Protein AF-A0A655JT81-F1 (afdb_monomer_lite)

Structure (mmCIF, N/CA/C/O backbone):
data_AF-A0A655JT81-F1
#
_entry.id   AF-A0A655JT81-F1
#
loop_
_atom_site.group_PDB
_atom_site.id
_atom_site.type_symbol
_atom_site.label_atom_id
_atom_site.label_alt_id
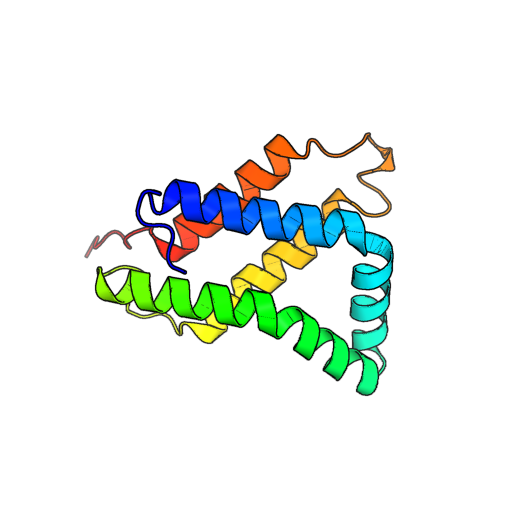_atom_site.label_comp_id
_atom_site.label_asym_id
_atom_site.label_entity_id
_atom_site.label_seq_id
_atom_site.pdbx_PDB_ins_code
_atom_site.Cartn_x
_atom_site.Cartn_y
_atom_site.Cartn_z
_atom_site.occupancy
_atom_site.B_iso_or_equiv
_atom_site.auth_seq_id
_atom_site.auth_comp_id
_atom_site.auth_asym_id
_atom_site.auth_atom_id
_atom_site.pdbx_PDB_model_num
ATOM 1 N N . MET A 1 1 ? 9.673 -3.613 17.033 1.00 34.78 1 MET A N 1
ATOM 2 C CA . MET A 1 1 ? 9.746 -2.488 17.993 1.00 34.78 1 MET A CA 1
ATOM 3 C C . MET A 1 1 ? 8.617 -1.519 17.650 1.00 34.78 1 MET A C 1
ATOM 5 O O . MET A 1 1 ? 8.660 -0.919 16.584 1.00 34.78 1 MET A O 1
ATOM 9 N N . ILE A 1 2 ? 7.555 -1.457 18.459 1.00 45.59 2 ILE A N 1
ATOM 10 C CA . ILE A 1 2 ? 6.401 -0.572 18.222 1.00 45.59 2 ILE A CA 1
ATOM 11 C C . ILE A 1 2 ? 6.826 0.834 18.662 1.00 45.59 2 ILE A C 1
ATOM 13 O O . ILE A 1 2 ? 7.102 1.039 19.842 1.00 45.59 2 ILE A O 1
ATOM 17 N N . ARG A 1 3 ? 6.947 1.798 17.737 1.00 48.53 3 ARG A N 1
ATOM 18 C CA . ARG A 1 3 ? 7.167 3.206 18.113 1.00 48.53 3 ARG A CA 1
ATOM 19 C C . ARG A 1 3 ? 5.891 3.733 18.777 1.00 48.53 3 ARG A C 1
ATOM 21 O O . ARG A 1 3 ? 4.966 4.168 18.095 1.00 48.53 3 ARG A O 1
ATOM 28 N N . HIS A 1 4 ? 5.833 3.652 20.103 1.00 53.03 4 HIS A N 1
ATOM 29 C CA . HIS A 1 4 ? 4.826 4.324 20.919 1.00 53.03 4 HIS A CA 1
ATOM 30 C C . HIS A 1 4 ? 5.005 5.842 20.768 1.00 53.03 4 HIS A C 1
ATOM 32 O O . HIS A 1 4 ? 6.042 6.372 21.153 1.00 53.03 4 HIS A O 1
ATOM 38 N N . GLY A 1 5 ? 4.027 6.528 20.166 1.00 68.75 5 GLY A N 1
ATOM 39 C CA . GLY A 1 5 ? 4.010 7.997 20.097 1.00 68.75 5 GLY A CA 1
ATOM 40 C C . GLY A 1 5 ? 3.298 8.604 18.887 1.00 68.75 5 GLY A C 1
ATOM 41 O O . GLY A 1 5 ? 2.836 9.731 18.981 1.00 68.75 5 GLY A O 1
ATOM 42 N N . LEU A 1 6 ? 3.167 7.873 17.776 1.00 76.69 6 LEU A N 1
ATOM 43 C CA . LEU A 1 6 ? 2.493 8.393 16.580 1.00 76.69 6 LEU A CA 1
ATOM 44 C C . LEU A 1 6 ? 0.972 8.192 16.657 1.00 76.69 6 LEU A C 1
ATOM 46 O O . LEU A 1 6 ? 0.493 7.173 17.159 1.00 76.69 6 LEU A O 1
ATOM 50 N N . SER A 1 7 ? 0.212 9.130 16.110 1.00 88.56 7 SER A N 1
ATOM 51 C CA . SER A 1 7 ? -1.201 8.977 15.761 1.00 88.56 7 SER A CA 1
ATOM 52 C C . SER A 1 7 ? -1.382 8.011 14.581 1.00 88.56 7 SER A C 1
ATOM 54 O O . SER A 1 7 ? -0.444 7.735 13.827 1.00 88.56 7 SER A O 1
ATOM 56 N N . ASP A 1 8 ? -2.600 7.499 14.374 1.00 90.44 8 ASP A N 1
ATOM 57 C CA . ASP A 1 8 ? -2.921 6.673 13.196 1.00 90.44 8 ASP A CA 1
ATOM 58 C C . ASP A 1 8 ? -2.672 7.418 11.879 1.00 90.44 8 ASP A C 1
ATOM 60 O O . ASP A 1 8 ? -2.239 6.827 10.890 1.00 90.44 8 ASP A O 1
ATOM 64 N N . ARG A 1 9 ? -2.864 8.740 11.884 1.00 92.19 9 ARG A N 1
ATOM 65 C CA . ARG A 1 9 ? -2.623 9.599 10.724 1.00 92.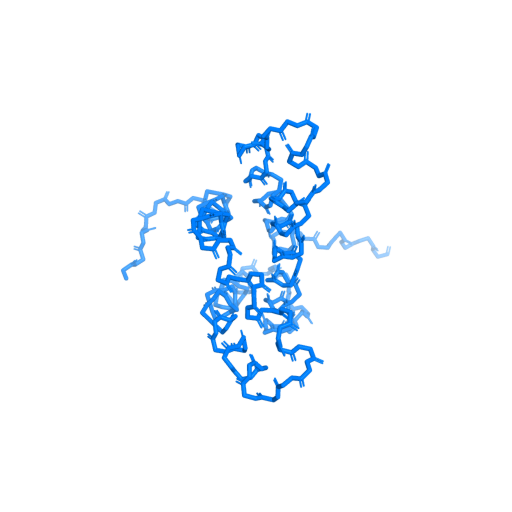19 9 ARG A CA 1
ATOM 66 C C . ARG A 1 9 ? -1.140 9.712 10.385 1.00 92.19 9 ARG A C 1
ATOM 68 O O . ARG A 1 9 ? -0.776 9.627 9.216 1.00 92.19 9 ARG A O 1
ATOM 75 N N . GLU A 1 10 ? -0.290 9.867 11.394 1.00 93.25 10 GLU A N 1
ATOM 76 C CA . GLU A 1 10 ? 1.164 9.883 11.207 1.00 93.25 10 GLU A CA 1
ATOM 77 C C . GLU A 1 10 ? 1.677 8.509 10.770 1.00 93.25 10 GLU A C 1
ATOM 79 O O . GLU A 1 10 ? 2.475 8.425 9.841 1.00 93.25 10 GLU A O 1
ATOM 84 N N . ARG A 1 11 ? 1.158 7.416 11.349 1.00 90.62 11 ARG A N 1
ATOM 85 C CA . ARG A 1 11 ? 1.467 6.055 10.877 1.00 90.62 11 ARG A CA 1
ATOM 86 C C . ARG A 1 11 ? 1.088 5.853 9.412 1.00 90.62 11 ARG A C 1
ATOM 88 O O . ARG A 1 11 ? 1.862 5.258 8.665 1.00 90.62 11 ARG A O 1
ATOM 95 N N . ALA A 1 12 ? -0.082 6.342 9.003 1.00 93.81 12 ALA A N 1
ATOM 96 C CA . ALA A 1 12 ? -0.529 6.264 7.619 1.00 93.81 12 ALA A CA 1
ATOM 97 C C . ALA A 1 12 ? 0.392 7.044 6.671 1.00 93.81 12 ALA A C 1
ATOM 99 O O . ALA A 1 12 ? 0.704 6.561 5.582 1.00 93.81 12 ALA A O 1
ATOM 100 N N . TYR A 1 13 ? 0.863 8.216 7.102 1.00 95.94 13 TYR A N 1
ATOM 101 C CA . TYR A 1 13 ? 1.827 9.008 6.347 1.00 95.94 13 TYR A CA 1
ATOM 102 C C . TYR A 1 13 ? 3.174 8.299 6.195 1.00 95.94 13 TYR A C 1
ATOM 104 O O . TYR A 1 13 ? 3.655 8.154 5.075 1.00 95.94 13 TYR A O 1
ATOM 112 N N . GLU A 1 14 ? 3.748 7.793 7.287 1.00 94.81 14 GLU A N 1
ATOM 113 C CA . GLU A 1 14 ? 5.027 7.074 7.261 1.00 94.81 14 GLU A CA 1
ATOM 114 C C . GLU A 1 14 ? 4.965 5.815 6.383 1.00 94.81 14 GLU A C 1
ATOM 116 O O . GLU A 1 14 ? 5.880 5.558 5.602 1.00 94.81 14 GLU A O 1
ATOM 121 N N . ALA A 1 15 ? 3.866 5.056 6.446 1.00 93.12 15 ALA A N 1
ATOM 122 C CA . ALA A 1 15 ? 3.665 3.885 5.593 1.00 93.12 15 ALA A CA 1
ATOM 123 C C . ALA A 1 15 ? 3.598 4.265 4.102 1.00 93.12 15 ALA A C 1
ATOM 125 O O . ALA A 1 15 ? 4.265 3.648 3.270 1.00 93.12 15 ALA A O 1
ATOM 126 N N . ALA A 1 16 ? 2.840 5.313 3.764 1.00 96.25 16 ALA A N 1
ATOM 127 C CA . ALA A 1 16 ? 2.749 5.821 2.398 1.00 96.25 16 ALA A CA 1
ATOM 128 C C . ALA A 1 16 ? 4.095 6.360 1.885 1.00 96.25 16 ALA A C 1
ATOM 130 O O . ALA A 1 16 ? 4.473 6.085 0.745 1.00 96.25 16 ALA A O 1
ATOM 131 N N . ALA A 1 17 ? 4.839 7.081 2.728 1.00 96.75 17 ALA A N 1
ATOM 132 C CA . ALA A 1 17 ? 6.165 7.595 2.407 1.00 96.75 17 ALA A CA 1
ATOM 133 C C . ALA A 1 17 ? 7.155 6.455 2.141 1.00 96.75 17 ALA A C 1
ATOM 135 O O . ALA A 1 17 ? 7.846 6.457 1.122 1.00 96.75 17 ALA A O 1
ATOM 136 N N . ALA A 1 18 ? 7.183 5.446 3.017 1.00 94.56 18 ALA A N 1
ATOM 137 C CA . ALA A 1 18 ? 8.036 4.276 2.857 1.00 94.56 18 ALA A CA 1
ATOM 138 C C . ALA A 1 18 ? 7.732 3.519 1.555 1.00 94.56 18 ALA A C 1
ATOM 140 O O . ALA A 1 18 ? 8.666 3.157 0.832 1.00 94.56 18 ALA A O 1
ATOM 141 N N . HIS A 1 19 ? 6.451 3.334 1.213 1.00 94.69 19 HIS A N 1
ATOM 142 C CA . HIS A 1 19 ? 6.052 2.696 -0.047 1.00 94.69 19 HIS A CA 1
ATOM 143 C C . HIS A 1 19 ? 6.500 3.516 -1.259 1.00 94.69 19 HIS A C 1
ATOM 145 O O . HIS A 1 19 ? 7.141 2.981 -2.164 1.00 94.69 19 HIS A O 1
ATOM 151 N N . TRP A 1 20 ? 6.224 4.824 -1.252 1.00 95.75 20 TRP A N 1
ATOM 152 C CA . TRP A 1 20 ? 6.592 5.738 -2.334 1.00 95.75 20 TRP A CA 1
ATOM 153 C C . TRP A 1 20 ? 8.099 5.749 -2.593 1.00 95.75 20 TRP A C 1
ATOM 155 O O . TRP A 1 20 ? 8.534 5.539 -3.726 1.00 95.75 20 TRP A O 1
ATOM 165 N N . TYR A 1 21 ? 8.911 5.951 -1.551 1.00 95.19 21 TYR A N 1
ATOM 166 C CA . TYR A 1 21 ? 10.363 6.011 -1.703 1.00 95.19 21 TYR A CA 1
ATOM 167 C C . TYR A 1 21 ? 10.961 4.664 -2.101 1.00 95.19 21 TYR A C 1
ATOM 169 O O . TYR A 1 21 ? 11.869 4.632 -2.931 1.00 95.19 21 TYR A O 1
ATOM 177 N N . THR A 1 22 ? 10.434 3.553 -1.580 1.00 91.56 22 THR A N 1
ATOM 178 C CA . THR A 1 22 ? 10.846 2.210 -2.016 1.00 91.56 22 THR A CA 1
ATOM 179 C C . THR A 1 22 ? 10.594 2.029 -3.507 1.00 91.56 22 THR A C 1
ATOM 181 O O . THR A 1 22 ? 11.517 1.699 -4.251 1.00 91.56 22 THR A O 1
ATOM 184 N N . TYR A 1 23 ? 9.373 2.320 -3.962 1.00 90.81 23 TYR A N 1
ATOM 185 C CA . TYR A 1 23 ? 9.000 2.170 -5.365 1.00 90.81 23 TYR A CA 1
ATOM 186 C C . TYR A 1 23 ? 9.801 3.113 -6.270 1.00 90.81 23 TYR A C 1
ATOM 188 O O . TYR A 1 23 ? 10.272 2.704 -7.325 1.00 90.81 23 TYR A O 1
ATOM 196 N N . ARG A 1 24 ? 10.018 4.366 -5.855 1.00 89.81 24 ARG A N 1
ATOM 197 C CA . ARG A 1 24 ? 10.801 5.353 -6.612 1.00 89.81 24 ARG A CA 1
ATOM 198 C C . ARG A 1 24 ? 12.266 4.951 -6.756 1.00 89.81 24 ARG A C 1
ATOM 200 O O . ARG A 1 24 ? 12.806 5.019 -7.857 1.00 89.81 24 ARG A O 1
ATOM 207 N N . ASN A 1 25 ? 12.894 4.499 -5.672 1.00 90.81 25 ASN A N 1
ATOM 208 C CA . ASN A 1 25 ? 14.300 4.087 -5.676 1.00 90.81 25 ASN A CA 1
ATOM 209 C C . ASN A 1 25 ? 14.525 2.767 -6.425 1.00 90.81 25 ASN A C 1
ATOM 211 O O . ASN A 1 25 ? 15.628 2.513 -6.901 1.00 90.81 25 ASN A O 1
ATOM 215 N N . ARG A 1 26 ? 13.483 1.936 -6.537 1.00 87.31 26 ARG A N 1
ATOM 216 C CA . ARG A 1 26 ? 13.506 0.628 -7.206 1.00 87.31 26 ARG A CA 1
ATOM 217 C C . ARG A 1 26 ? 12.619 0.587 -8.447 1.00 87.31 26 ARG A C 1
ATOM 219 O O . ARG A 1 26 ? 12.182 -0.483 -8.851 1.00 87.31 26 ARG A O 1
ATOM 226 N N . LEU A 1 27 ? 12.359 1.736 -9.074 1.00 82.69 27 LEU A N 1
ATOM 227 C 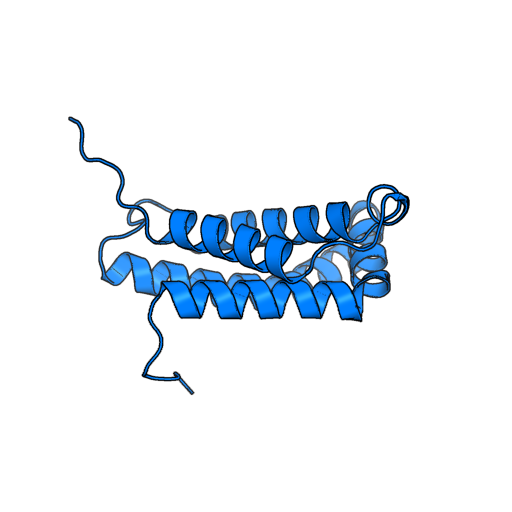CA . LEU A 1 27 ? 11.342 1.868 -10.122 1.00 82.69 27 LEU A CA 1
ATOM 228 C C . LEU A 1 27 ? 11.548 0.887 -11.281 1.00 82.69 27 LEU A C 1
ATOM 230 O O . LEU A 1 27 ? 10.604 0.228 -11.704 1.00 82.69 27 LEU A O 1
ATOM 234 N N . ALA A 1 28 ? 12.779 0.783 -11.787 1.00 82.75 28 ALA A N 1
ATOM 235 C CA . ALA A 1 28 ? 13.095 -0.114 -12.895 1.00 82.75 28 ALA A CA 1
ATOM 236 C C . ALA A 1 28 ? 12.880 -1.587 -12.515 1.00 82.75 28 ALA A C 1
ATOM 238 O O . ALA A 1 28 ? 12.312 -2.339 -13.302 1.00 82.75 28 ALA A O 1
ATOM 239 N N . GLU A 1 29 ? 13.278 -1.980 -11.304 1.00 86.12 29 GLU A N 1
ATOM 240 C CA . GLU A 1 29 ? 13.104 -3.338 -10.781 1.00 86.12 29 GLU A CA 1
ATOM 241 C C . GLU A 1 29 ? 11.609 -3.651 -10.594 1.00 86.12 29 GLU A C 1
ATOM 243 O O . GLU A 1 29 ? 11.109 -4.634 -11.138 1.00 86.12 29 GLU A O 1
ATOM 248 N N . ALA A 1 30 ? 10.866 -2.764 -9.925 1.00 85.06 30 ALA A N 1
ATOM 249 C CA . ALA A 1 30 ? 9.437 -2.924 -9.664 1.00 85.06 30 ALA A CA 1
ATOM 250 C C . ALA A 1 30 ? 8.601 -2.990 -10.955 1.00 85.06 30 ALA A C 1
ATOM 252 O O . ALA A 1 30 ? 7.718 -3.840 -11.078 1.00 85.06 30 ALA A O 1
ATOM 253 N N . ILE A 1 31 ? 8.888 -2.133 -11.942 1.00 84.50 31 ILE A N 1
ATOM 254 C CA . ILE A 1 31 ? 8.210 -2.169 -13.248 1.00 84.50 31 ILE A CA 1
ATOM 255 C C . ILE A 1 31 ? 8.554 -3.453 -13.999 1.00 84.50 31 ILE A C 1
ATOM 257 O O . ILE A 1 31 ? 7.654 -4.105 -14.517 1.00 84.50 31 ILE A O 1
ATOM 261 N N . SER A 1 32 ? 9.831 -3.833 -14.050 1.00 86.75 32 SER A N 1
ATOM 262 C CA . SER A 1 32 ? 10.251 -5.009 -14.817 1.00 86.75 32 SER A CA 1
ATOM 263 C C . SER A 1 32 ? 9.631 -6.288 -14.255 1.00 86.75 32 SER A C 1
ATOM 265 O O . SER A 1 32 ? 9.060 -7.068 -15.012 1.00 86.75 32 SER A O 1
ATOM 267 N N . VAL A 1 33 ? 9.669 -6.477 -12.931 1.00 88.44 33 VAL A N 1
ATOM 268 C CA . VAL A 1 33 ? 9.093 -7.665 -12.283 1.00 88.44 33 VAL A CA 1
ATOM 269 C C . VAL A 1 33 ? 7.570 -7.689 -12.431 1.00 88.44 33 VAL A C 1
ATOM 271 O O . VAL A 1 33 ? 7.027 -8.715 -12.826 1.00 88.44 33 VAL A O 1
ATOM 274 N N . SER A 1 34 ? 6.878 -6.565 -12.200 1.00 85.19 34 SER A N 1
ATOM 275 C CA . SER A 1 34 ? 5.412 -6.514 -12.342 1.00 85.19 34 SER A CA 1
ATOM 276 C C . SER A 1 34 ? 4.933 -6.743 -13.780 1.00 85.19 34 SER A C 1
ATOM 278 O O . SER A 1 34 ? 3.892 -7.359 -13.986 1.00 85.19 34 SER A O 1
ATOM 280 N N . GLN A 1 35 ? 5.685 -6.296 -14.789 1.00 88.75 35 GLN A N 1
ATOM 281 C CA . GLN A 1 35 ? 5.352 -6.552 -16.192 1.00 88.75 35 GLN A CA 1
ATOM 282 C C . GLN A 1 35 ? 5.642 -7.998 -16.608 1.00 88.75 35 GLN A C 1
ATOM 284 O O . GLN A 1 35 ? 4.839 -8.590 -17.325 1.00 88.75 35 GLN A O 1
ATOM 289 N N . LEU A 1 36 ? 6.755 -8.581 -16.150 1.00 92.50 36 LEU A N 1
ATOM 290 C CA . LEU A 1 36 ? 7.091 -9.981 -16.432 1.00 92.50 36 LEU A CA 1
ATOM 291 C C . LEU A 1 36 ? 6.139 -10.957 -15.732 1.00 92.50 36 LEU A C 1
ATOM 293 O O . LEU A 1 36 ? 5.793 -11.981 -16.315 1.00 92.50 36 LEU A O 1
ATOM 297 N N . ALA A 1 37 ? 5.646 -10.609 -14.541 1.00 92.50 37 ALA A N 1
ATOM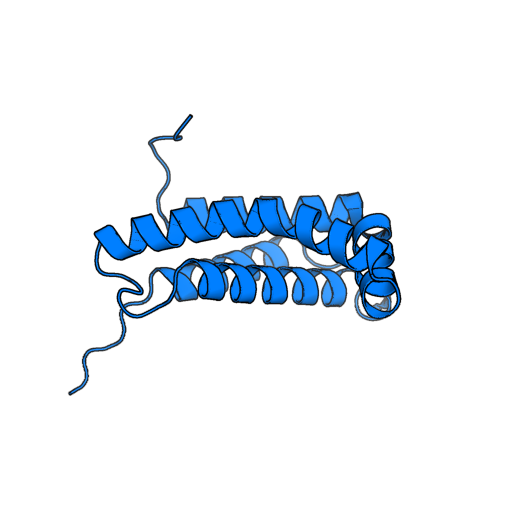 298 C CA . ALA A 1 37 ? 4.644 -11.383 -13.811 1.00 92.50 37 ALA A CA 1
ATOM 299 C C . ALA A 1 37 ? 3.348 -11.624 -14.607 1.00 92.50 37 ALA A C 1
ATOM 301 O O . ALA A 1 37 ? 2.646 -12.594 -14.355 1.00 92.50 37 ALA A O 1
ATOM 302 N N . MET A 1 38 ? 3.035 -10.778 -15.595 1.00 91.06 38 MET A N 1
ATOM 303 C CA . MET A 1 38 ? 1.849 -10.946 -16.445 1.00 91.06 38 MET A CA 1
ATOM 304 C C . MET A 1 38 ? 1.989 -12.075 -17.477 1.00 91.06 38 MET A C 1
ATOM 306 O O . MET A 1 38 ? 0.998 -12.446 -18.102 1.00 91.06 38 MET A O 1
ATOM 310 N N . VAL A 1 39 ? 3.209 -12.569 -17.714 1.00 95.62 39 VAL A N 1
ATOM 311 C CA . VAL A 1 39 ? 3.512 -13.544 -18.779 1.00 95.62 39 VAL A CA 1
ATOM 312 C C . VAL A 1 39 ? 4.398 -14.708 -18.321 1.00 95.62 39 VAL A C 1
ATOM 314 O O . VAL A 1 39 ? 4.706 -15.582 -19.127 1.00 95.62 39 VAL A O 1
ATOM 317 N N . SER A 1 40 ? 4.837 -14.723 -17.061 1.00 96.12 40 SER A N 1
ATOM 318 C CA . SER A 1 40 ? 5.721 -15.750 -16.507 1.00 96.12 40 SER A CA 1
ATOM 319 C C . SER A 1 40 ? 5.345 -16.063 -15.063 1.00 96.12 40 SER A C 1
ATOM 321 O O . SER A 1 40 ? 5.376 -15.175 -14.211 1.00 96.12 40 SER A O 1
ATOM 323 N N . ASP A 1 41 ? 5.061 -17.338 -14.794 1.00 92.81 41 ASP A N 1
ATOM 324 C CA . ASP A 1 41 ? 4.674 -17.822 -13.464 1.00 92.81 41 ASP A CA 1
ATOM 325 C C . ASP A 1 41 ? 5.793 -17.632 -12.427 1.00 92.81 41 ASP A C 1
ATOM 327 O O . ASP A 1 41 ? 5.525 -17.244 -11.291 1.00 92.81 41 ASP A O 1
ATOM 331 N N . ASP A 1 42 ? 7.058 -17.796 -12.827 1.00 92.56 42 ASP A N 1
ATOM 332 C CA . ASP A 1 42 ? 8.213 -17.544 -11.955 1.00 92.56 42 ASP A CA 1
ATOM 333 C C . ASP A 1 42 ? 8.253 -16.075 -11.500 1.00 92.56 42 ASP A C 1
ATOM 335 O O . ASP A 1 42 ? 8.424 -15.770 -10.319 1.00 92.56 42 ASP A O 1
ATOM 339 N N . PHE A 1 43 ? 8.037 -15.136 -12.428 1.00 92.19 43 PHE A N 1
ATOM 340 C CA . PHE A 1 43 ? 7.966 -13.714 -12.088 1.00 92.19 43 PHE A CA 1
ATOM 341 C C . PHE A 1 43 ? 6.683 -13.348 -11.345 1.00 92.19 43 PHE A C 1
ATOM 343 O O . PHE A 1 43 ? 6.716 -12.430 -10.523 1.00 92.19 43 PHE A O 1
ATOM 350 N N . ALA A 1 44 ? 5.580 -14.063 -11.575 1.00 91.88 44 ALA A N 1
ATOM 351 C CA . ALA A 1 44 ? 4.364 -13.910 -10.786 1.00 91.88 44 ALA A CA 1
ATOM 352 C C . ALA A 1 44 ? 4.613 -14.282 -9.318 1.00 91.88 44 ALA A C 1
ATOM 354 O O . ALA A 1 44 ? 4.219 -13.530 -8.423 1.00 91.88 44 ALA A O 1
ATOM 355 N N . GLN A 1 45 ? 5.354 -15.366 -9.068 1.00 92.75 45 GLN A N 1
ATOM 356 C CA . GLN A 1 45 ? 5.771 -15.764 -7.727 1.00 92.75 45 GLN A CA 1
ATOM 357 C C . GLN A 1 45 ? 6.674 -14.703 -7.077 1.00 92.75 45 GLN A C 1
ATOM 359 O O . GLN A 1 45 ? 6.389 -14.260 -5.963 1.00 92.75 45 GLN A O 1
ATOM 364 N N . TYR A 1 46 ? 7.700 -14.207 -7.780 1.00 91.62 46 TYR A N 1
ATOM 365 C CA . TYR A 1 46 ? 8.556 -13.134 -7.251 1.00 91.62 46 TYR A CA 1
ATOM 366 C C . TYR A 1 46 ? 7.782 -11.849 -6.948 1.00 91.62 46 TYR A C 1
ATOM 368 O O . TYR A 1 46 ? 8.011 -11.198 -5.927 1.00 91.62 46 TYR A O 1
ATOM 376 N N . TRP A 1 47 ? 6.848 -11.470 -7.820 1.00 91.38 47 TRP A N 1
ATO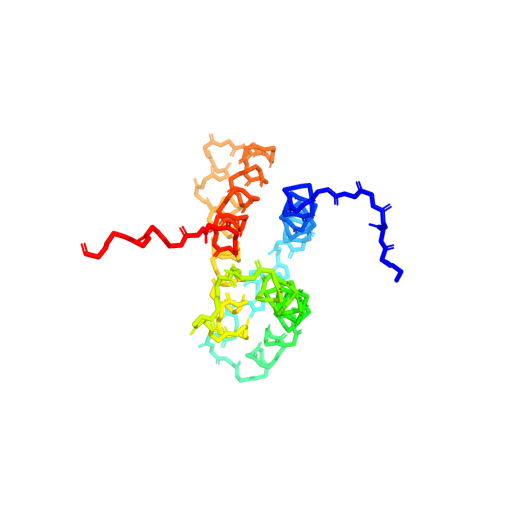M 377 C CA . TRP A 1 47 ? 6.003 -10.306 -7.589 1.00 91.38 47 TRP A CA 1
ATOM 378 C C . TRP A 1 47 ? 5.108 -10.487 -6.360 1.00 91.38 47 TRP A C 1
ATOM 380 O O . TRP A 1 47 ? 4.979 -9.558 -5.556 1.00 91.38 47 TRP A O 1
ATOM 390 N N . SER A 1 48 ? 4.546 -11.685 -6.181 1.00 91.12 48 SER A N 1
ATOM 391 C CA . SER A 1 48 ? 3.769 -12.049 -4.995 1.00 91.12 48 SER A CA 1
ATOM 392 C C . SER A 1 48 ? 4.604 -11.922 -3.719 1.00 91.12 48 SER A C 1
ATOM 394 O O . SER A 1 48 ? 4.162 -11.300 -2.757 1.00 91.12 48 SER A O 1
ATOM 396 N N . GLU A 1 49 ? 5.839 -12.428 -3.714 1.00 92.19 49 GLU A N 1
ATOM 397 C CA . GLU A 1 49 ? 6.756 -12.331 -2.567 1.00 92.19 49 GLU A CA 1
ATOM 398 C C . GLU A 1 49 ? 7.107 -10.880 -2.214 1.00 92.19 49 GLU A C 1
ATOM 400 O O . GLU A 1 49 ? 7.082 -10.499 -1.042 1.00 92.19 49 GLU A O 1
ATOM 405 N N . ILE A 1 50 ? 7.370 -10.044 -3.224 1.00 89.94 50 ILE A N 1
ATOM 406 C CA . ILE A 1 50 ? 7.623 -8.610 -3.033 1.00 89.94 50 ILE A CA 1
ATOM 407 C C . ILE A 1 50 ? 6.392 -7.922 -2.431 1.00 89.94 50 ILE A C 1
ATOM 409 O O . ILE A 1 50 ? 6.521 -7.138 -1.487 1.00 89.94 50 ILE A O 1
ATOM 413 N N . CYS A 1 51 ? 5.195 -8.215 -2.947 1.00 92.81 51 CYS A N 1
ATOM 414 C CA . CYS A 1 51 ? 3.951 -7.626 -2.454 1.00 92.81 51 CYS A CA 1
ATOM 415 C C . CYS A 1 51 ? 3.564 -8.139 -1.061 1.00 92.81 51 CYS A C 1
ATOM 417 O O . CYS A 1 51 ? 2.920 -7.409 -0.307 1.00 92.81 51 CYS A O 1
ATOM 419 N N . GLN A 1 52 ? 3.996 -9.341 -0.671 1.00 94.50 52 GLN A N 1
ATOM 420 C CA . GLN A 1 52 ? 3.643 -9.933 0.617 1.00 94.50 52 GLN A CA 1
ATOM 421 C C . GLN A 1 52 ? 4.128 -9.097 1.809 1.00 94.50 52 GLN A C 1
ATOM 423 O O . GLN A 1 52 ? 3.468 -9.072 2.851 1.00 94.50 52 GLN A O 1
ATOM 428 N N . ILE A 1 53 ? 5.253 -8.385 1.673 1.00 91.69 53 ILE A N 1
ATOM 429 C CA . ILE A 1 53 ? 5.815 -7.545 2.741 1.00 91.69 53 ILE A CA 1
ATOM 430 C C . ILE A 1 53 ? 4.864 -6.388 3.107 1.00 91.69 53 ILE A C 1
ATOM 432 O O . ILE A 1 53 ? 4.426 -6.332 4.263 1.00 91.69 53 ILE A O 1
ATOM 436 N N . PRO A 1 54 ? 4.510 -5.467 2.183 1.00 93.06 54 PRO A N 1
ATOM 437 C CA . PRO A 1 54 ? 3.567 -4.398 2.491 1.00 93.06 54 PRO A CA 1
ATOM 438 C C . PRO A 1 54 ? 2.163 -4.933 2.796 1.00 93.06 54 PRO A C 1
ATOM 440 O O . PRO A 1 54 ? 1.519 -4.393 3.693 1.00 93.06 54 PRO A O 1
ATOM 443 N N . ILE A 1 55 ? 1.717 -6.014 2.139 1.00 97.00 55 ILE A N 1
ATOM 444 C CA . ILE A 1 55 ? 0.421 -6.642 2.440 1.00 97.00 55 ILE A CA 1
ATOM 445 C C . ILE A 1 55 ? 0.368 -7.061 3.912 1.00 97.00 55 ILE A C 1
ATOM 447 O O . ILE A 1 55 ? -0.498 -6.597 4.643 1.00 97.00 55 ILE A O 1
ATOM 451 N N . SER A 1 56 ? 1.345 -7.835 4.392 1.00 96.25 56 SER A N 1
ATOM 452 C CA . SER A 1 56 ? 1.354 -8.324 5.779 1.00 96.25 56 SER A CA 1
ATOM 453 C C . SER A 1 56 ? 1.360 -7.180 6.802 1.00 96.25 56 SER A C 1
ATOM 455 O O . SER A 1 56 ? 0.675 -7.243 7.823 1.00 96.25 56 SER A O 1
ATOM 457 N N . PHE A 1 57 ? 2.099 -6.099 6.529 1.00 94.06 57 PHE A N 1
ATOM 458 C CA . PHE A 1 57 ? 2.113 -4.918 7.396 1.00 94.06 57 PHE A CA 1
ATOM 459 C C . PHE A 1 57 ? 0.745 -4.219 7.468 1.00 94.06 57 PHE A C 1
ATOM 461 O O . PHE A 1 57 ? 0.307 -3.805 8.550 1.00 94.06 57 PHE A O 1
ATOM 468 N N . ILE A 1 58 ? 0.069 -4.075 6.326 1.00 95.94 58 ILE A N 1
ATOM 469 C CA . ILE A 1 58 ? -1.246 -3.435 6.255 1.00 95.94 58 ILE A CA 1
ATOM 470 C C . ILE A 1 58 ? -2.316 -4.340 6.868 1.00 95.94 58 ILE A C 1
ATOM 472 O O . ILE A 1 58 ? -3.108 -3.839 7.662 1.00 95.94 58 ILE A O 1
ATOM 476 N N . THR A 1 59 ? -2.276 -5.653 6.631 1.00 97.56 59 THR A N 1
ATOM 477 C CA . THR A 1 59 ? -3.168 -6.640 7.262 1.00 97.56 59 THR A CA 1
ATOM 478 C C . THR A 1 59 ? -3.155 -6.498 8.786 1.00 97.56 59 THR A C 1
ATOM 480 O O . THR A 1 59 ? -4.202 -6.398 9.424 1.00 97.56 59 THR A O 1
ATOM 483 N N . GLU A 1 60 ? -1.970 -6.399 9.396 1.00 96.06 60 GLU A N 1
ATOM 484 C CA . GLU A 1 60 ? -1.850 -6.186 10.844 1.00 96.06 60 GLU A CA 1
ATOM 485 C C . GLU A 1 60 ? -2.311 -4.790 11.291 1.00 96.06 60 GLU A C 1
ATOM 487 O O . GLU A 1 60 ? -2.734 -4.604 12.433 1.00 96.06 60 GLU A O 1
ATOM 492 N N . THR A 1 61 ? -2.248 -3.789 10.413 1.00 94.62 61 THR A N 1
ATOM 493 C CA . THR A 1 61 ? -2.816 -2.464 10.693 1.00 94.62 61 THR A CA 1
ATOM 494 C C . THR A 1 61 ? -4.341 -2.502 10.696 1.00 94.62 61 THR A C 1
ATOM 496 O O . THR A 1 61 ? -4.940 -1.973 11.632 1.00 94.62 61 THR A O 1
ATOM 499 N N . VAL A 1 62 ? -4.954 -3.188 9.730 1.00 96.19 62 VAL A N 1
ATOM 500 C CA . VAL A 1 62 ? -6.408 -3.384 9.654 1.00 96.19 62 VAL A CA 1
ATOM 501 C C . VAL A 1 62 ? -6.915 -4.135 10.883 1.00 96.19 62 VAL A C 1
ATOM 503 O O . VAL A 1 62 ? -7.783 -3.625 11.583 1.00 96.19 62 VAL A O 1
ATOM 506 N N . LYS A 1 63 ? -6.298 -5.266 11.252 1.00 95.81 63 LYS A N 1
ATOM 507 C CA . LYS A 1 63 ? -6.674 -6.016 12.469 1.00 95.81 63 LYS A CA 1
ATOM 508 C C . LYS A 1 63 ? -6.625 -5.158 13.738 1.00 95.81 63 LYS A C 1
ATOM 510 O O . LYS A 1 63 ? -7.505 -5.244 14.593 1.00 95.81 63 LYS A O 1
ATOM 515 N N . ARG A 1 64 ? -5.606 -4.297 13.876 1.00 93.94 64 ARG A N 1
ATOM 516 C CA . ARG A 1 64 ? -5.528 -3.351 15.003 1.00 93.94 64 ARG A CA 1
ATOM 517 C C . ARG A 1 64 ? -6.636 -2.303 14.950 1.00 93.94 64 ARG A C 1
ATOM 519 O O . ARG A 1 64 ? -7.169 -1.958 15.999 1.00 93.94 64 ARG A O 1
ATOM 526 N N . ALA A 1 65 ? -6.978 -1.787 13.774 1.00 94.31 65 ALA A N 1
ATOM 527 C CA . ALA A 1 65 ? -8.070 -0.830 13.618 1.00 94.31 65 ALA A CA 1
ATOM 528 C C . ALA A 1 65 ? -9.437 -1.468 13.940 1.00 94.31 65 ALA A C 1
ATOM 530 O O . ALA A 1 65 ? -10.242 -0.857 14.645 1.00 94.31 65 ALA A O 1
ATOM 531 N N . GLN A 1 66 ? -9.645 -2.731 13.556 1.00 95.12 66 GLN A N 1
ATOM 532 C CA . GLN A 1 66 ? -10.835 -3.522 13.891 1.00 95.12 66 GLN A CA 1
ATOM 533 C C . GLN A 1 66 ? -11.043 -3.685 15.395 1.00 95.12 66 GLN A C 1
ATOM 535 O O . GLN A 1 66 ? -12.165 -3.534 15.877 1.00 95.12 66 GLN A O 1
ATOM 540 N N . ALA A 1 67 ? -9.968 -3.866 16.168 1.00 93.06 67 ALA A N 1
ATOM 541 C CA . ALA A 1 67 ? -10.049 -3.887 17.631 1.00 93.06 67 ALA A CA 1
ATOM 542 C C . ALA A 1 67 ? -10.575 -2.568 18.245 1.00 93.06 67 ALA A C 1
ATOM 544 O O . ALA A 1 67 ? -11.007 -2.557 19.394 1.00 93.06 67 ALA A O 1
ATOM 545 N N . HIS A 1 68 ? -10.564 -1.467 17.484 1.00 91.94 68 HIS A N 1
ATOM 546 C CA . HIS A 1 68 ? -11.097 -0.159 17.877 1.00 91.94 68 HIS A CA 1
ATOM 547 C C . HIS A 1 68 ? -12.425 0.186 17.173 1.00 91.94 68 HIS A C 1
ATOM 549 O O . HIS A 1 68 ? -12.898 1.319 17.274 1.00 91.94 68 HIS A O 1
ATOM 555 N N . GLY A 1 69 ? -13.039 -0.781 16.479 1.00 93.06 69 GLY A N 1
ATOM 556 C CA . GLY A 1 69 ? -14.349 -0.639 15.841 1.00 93.06 69 GLY A CA 1
ATOM 557 C C . GLY A 1 69 ? -14.337 -0.026 14.438 1.00 93.06 69 GLY A C 1
ATOM 558 O O . GLY A 1 69 ? -15.386 0.411 13.973 1.00 93.06 69 GLY A O 1
ATOM 559 N N . TYR A 1 70 ? -13.186 0.033 13.765 1.00 93.69 70 TYR A N 1
ATOM 560 C CA . TYR A 1 70 ? -13.100 0.443 12.357 1.00 93.69 70 TYR A CA 1
ATOM 561 C C . TYR A 1 70 ? -13.093 -0.777 11.425 1.00 93.69 70 TYR A C 1
ATOM 563 O O . TYR A 1 70 ? -12.622 -1.825 11.847 1.00 93.69 70 TYR A O 1
ATOM 571 N N . CYS A 1 71 ? -13.589 -0.653 10.184 1.00 89.38 71 CYS A N 1
ATOM 572 C CA . CYS A 1 71 ? -13.544 -1.706 9.141 1.00 89.38 71 CYS A CA 1
ATOM 573 C C . CYS A 1 71 ? -13.905 -3.133 9.626 1.00 89.38 71 CYS A C 1
ATOM 575 O O . CYS A 1 71 ? -13.328 -4.126 9.189 1.00 89.38 71 CYS A O 1
ATOM 577 N N . VAL A 1 72 ? -14.849 -3.261 10.571 1.00 89.62 72 VAL A N 1
ATOM 578 C CA . VAL A 1 72 ? -15.134 -4.530 11.281 1.00 89.62 72 VAL A CA 1
ATOM 579 C C . VAL A 1 72 ? -15.685 -5.620 10.351 1.00 89.62 72 VAL A C 1
ATOM 581 O O . VAL A 1 72 ? -15.510 -6.802 10.634 1.00 89.62 72 VAL A O 1
ATOM 584 N N . GLY A 1 73 ? -16.338 -5.237 9.251 1.00 89.19 73 GLY A N 1
ATOM 585 C CA . GLY A 1 73 ? -16.898 -6.167 8.266 1.00 89.19 73 GLY A CA 1
ATOM 586 C C . GLY A 1 73 ? -15.938 -6.586 7.149 1.00 89.19 73 GLY A C 1
ATOM 587 O O . GLY A 1 73 ? -16.263 -7.505 6.401 1.00 89.19 73 GLY A O 1
ATOM 588 N N . ASP A 1 74 ? -14.779 -5.936 7.030 1.00 94.12 74 ASP A N 1
ATOM 589 C CA . ASP A 1 74 ? -13.842 -6.180 5.934 1.00 94.12 74 ASP A CA 1
ATOM 590 C C . ASP A 1 74 ? -12.907 -7.359 6.232 1.00 94.12 74 ASP A C 1
ATOM 592 O O . ASP A 1 74 ? -12.459 -7.558 7.367 1.00 94.12 74 ASP A O 1
ATOM 596 N N . ASP A 1 75 ? -12.546 -8.113 5.190 1.00 97.12 75 ASP A N 1
ATOM 597 C CA . ASP A 1 75 ? -11.448 -9.077 5.271 1.00 97.12 75 ASP A CA 1
ATOM 598 C C . ASP A 1 75 ? -10.103 -8.320 5.335 1.00 97.12 75 ASP A C 1
ATOM 600 O O . ASP A 1 75 ? -9.765 -7.588 4.395 1.00 97.12 75 ASP A O 1
ATOM 604 N N . PRO A 1 76 ? -9.300 -8.484 6.408 1.00 96.81 76 PRO A N 1
ATOM 605 C CA . PRO A 1 76 ? -8.079 -7.699 6.585 1.00 96.81 76 PRO A CA 1
ATOM 606 C C . PRO A 1 76 ? -7.027 -7.904 5.496 1.00 96.81 76 PRO A C 1
ATOM 608 O O . PRO A 1 76 ? -6.267 -6.983 5.195 1.00 96.81 76 PRO A O 1
ATOM 611 N N . GLN A 1 77 ? -6.962 -9.109 4.932 1.00 97.50 77 GLN A N 1
ATOM 612 C CA . GLN A 1 77 ? -5.977 -9.489 3.930 1.00 97.50 77 GLN A CA 1
ATOM 613 C C . GLN A 1 77 ? -6.371 -8.930 2.558 1.00 97.50 77 GLN A C 1
ATOM 615 O O . GLN A 1 77 ? -5.554 -8.274 1.913 1.00 97.50 77 GLN A O 1
ATOM 620 N N . LEU A 1 78 ? -7.632 -9.093 2.149 1.00 97.69 78 LEU A N 1
ATOM 621 C CA . LEU A 1 78 ? -8.136 -8.541 0.885 1.00 97.69 78 LEU A CA 1
ATOM 622 C C . LEU A 1 78 ? -8.112 -7.008 0.883 1.00 97.69 78 LEU A C 1
ATOM 624 O O . LEU A 1 78 ? -7.784 -6.387 -0.131 1.00 97.69 78 LEU A O 1
ATOM 628 N N . MET A 1 79 ? -8.397 -6.379 2.026 1.00 97.12 79 MET A N 1
ATOM 629 C CA . MET A 1 79 ? -8.275 -4.929 2.175 1.00 97.12 79 MET A CA 1
ATOM 630 C C . MET A 1 79 ? -6.823 -4.469 1.982 1.00 97.12 79 MET A C 1
ATOM 632 O O . MET A 1 79 ? -6.562 -3.495 1.270 1.00 97.12 79 MET A O 1
ATOM 636 N N . ALA A 1 80 ? -5.864 -5.188 2.572 1.00 97.19 80 ALA A N 1
ATOM 637 C CA . ALA A 1 80 ? -4.443 -4.912 2.402 1.00 97.19 80 ALA A CA 1
ATOM 638 C C . ALA A 1 80 ? -3.988 -5.083 0.945 1.00 97.19 80 ALA A C 1
ATOM 640 O O . ALA A 1 80 ? -3.307 -4.206 0.411 1.00 97.19 80 ALA A O 1
ATOM 641 N N . GLU A 1 81 ? -4.403 -6.162 0.281 1.00 97.56 81 GLU A N 1
ATOM 642 C CA . GLU A 1 81 ? -4.124 -6.421 -1.135 1.00 97.56 81 GLU A CA 1
ATOM 643 C C . GLU A 1 81 ? -4.648 -5.299 -2.036 1.00 97.56 81 GLU A C 1
ATOM 645 O O . GLU A 1 81 ? -3.902 -4.775 -2.869 1.00 97.56 81 GLU A O 1
ATOM 650 N N . ALA A 1 82 ? -5.892 -4.858 -1.825 1.00 97.88 82 ALA A N 1
ATOM 651 C CA . ALA A 1 82 ? -6.486 -3.758 -2.581 1.00 97.88 82 ALA A CA 1
ATOM 652 C C . ALA A 1 82 ? -5.712 -2.440 -2.399 1.00 97.88 82 ALA A C 1
ATOM 654 O O . ALA A 1 82 ? -5.439 -1.729 -3.374 1.00 97.88 82 ALA A O 1
ATOM 655 N N . ILE A 1 83 ? -5.305 -2.124 -1.164 1.00 96.69 83 ILE A N 1
ATOM 656 C CA . ILE A 1 83 ? -4.512 -0.925 -0.860 1.00 96.69 83 ILE A CA 1
ATOM 657 C C . ILE A 1 83 ? -3.137 -0.994 -1.539 1.00 96.69 83 ILE A C 1
ATOM 659 O O . ILE A 1 83 ? -2.722 -0.021 -2.175 1.00 96.69 83 ILE A O 1
ATOM 663 N N . VAL A 1 84 ? -2.436 -2.129 -1.450 1.00 96.06 84 VAL A N 1
ATOM 664 C CA . VAL A 1 84 ? -1.115 -2.310 -2.077 1.00 96.06 84 VAL A CA 1
ATOM 665 C C . VAL A 1 84 ? -1.211 -2.238 -3.600 1.00 96.06 84 VAL A C 1
ATOM 667 O O . VAL A 1 84 ? -0.390 -1.568 -4.230 1.00 96.06 84 VAL A O 1
ATOM 670 N N . ALA A 1 85 ? -2.231 -2.851 -4.203 1.00 95.31 85 ALA A N 1
ATOM 671 C CA . ALA A 1 85 ? -2.471 -2.766 -5.640 1.00 95.31 85 ALA A CA 1
ATOM 672 C C . ALA A 1 85 ? -2.684 -1.310 -6.091 1.00 95.31 85 ALA A C 1
ATOM 674 O O . ALA A 1 85 ? -2.048 -0.849 -7.045 1.00 95.31 85 ALA A O 1
ATOM 675 N N . MET A 1 86 ? -3.511 -0.552 -5.363 1.00 96.69 86 MET A N 1
ATOM 676 C CA . MET A 1 86 ? -3.727 0.874 -5.612 1.00 96.69 86 MET A CA 1
ATOM 677 C C . MET A 1 86 ? -2.426 1.679 -5.481 1.00 96.69 86 MET A C 1
ATOM 679 O O . MET A 1 86 ? -2.133 2.514 -6.340 1.00 96.69 86 MET A O 1
ATOM 683 N N . PHE A 1 87 ? -1.631 1.432 -4.438 1.00 95.88 87 PHE A N 1
ATOM 684 C CA . PHE A 1 87 ? -0.349 2.105 -4.224 1.00 95.88 87 PHE A CA 1
ATOM 685 C C . PHE A 1 87 ? 0.624 1.836 -5.374 1.00 95.88 87 PHE A C 1
ATOM 687 O O . PHE A 1 87 ? 1.201 2.777 -5.925 1.00 95.88 87 PHE A O 1
ATOM 694 N N . ASN A 1 88 ? 0.769 0.571 -5.772 1.00 93.94 88 ASN A N 1
ATOM 695 C CA . ASN A 1 88 ? 1.641 0.157 -6.868 1.00 93.94 88 ASN A CA 1
ATOM 696 C C . ASN A 1 88 ? 1.236 0.826 -8.184 1.00 93.94 88 ASN A C 1
ATOM 698 O O . ASN A 1 88 ? 2.080 1.427 -8.853 1.00 93.94 88 ASN A O 1
ATOM 702 N N . GLN A 1 89 ? -0.056 0.802 -8.519 1.00 92.69 89 GLN A N 1
ATOM 703 C CA . GLN A 1 89 ? -0.549 1.425 -9.743 1.00 92.69 89 GLN A CA 1
ATOM 704 C C . GLN A 1 89 ? -0.385 2.949 -9.719 1.00 92.69 89 GLN A C 1
ATOM 706 O O . GLN A 1 89 ? -0.002 3.550 -10.725 1.00 92.69 89 GLN A 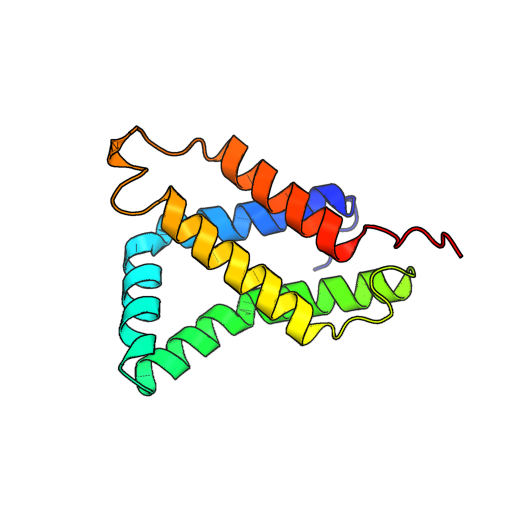O 1
ATOM 711 N N . PHE A 1 90 ? -0.631 3.600 -8.580 1.00 94.12 90 PHE A N 1
ATOM 712 C CA . PHE A 1 90 ? -0.424 5.040 -8.451 1.00 94.12 90 PHE A CA 1
ATOM 713 C C . PHE A 1 90 ? 1.053 5.417 -8.632 1.00 94.12 90 PHE A C 1
ATOM 715 O O . PHE A 1 90 ? 1.356 6.328 -9.408 1.00 94.12 90 PHE A O 1
ATOM 722 N N . CYS A 1 91 ? 1.972 4.697 -7.979 1.00 92.44 91 CYS A N 1
ATOM 723 C CA . CYS A 1 91 ? 3.411 4.918 -8.121 1.00 92.44 91 CYS A CA 1
ATOM 724 C C . CYS A 1 91 ? 3.858 4.725 -9.573 1.00 92.44 91 CYS A C 1
ATOM 726 O O . CYS A 1 91 ? 4.519 5.603 -10.128 1.00 92.44 91 CYS A O 1
ATOM 728 N N . TYR A 1 92 ? 3.418 3.642 -10.222 1.00 90.00 92 TYR A N 1
ATOM 729 C CA . TYR A 1 92 ? 3.663 3.405 -11.642 1.00 90.00 92 TYR A CA 1
ATOM 730 C C . TYR A 1 92 ? 3.210 4.591 -12.502 1.00 90.00 92 TYR A C 1
ATOM 732 O O . TYR A 1 92 ? 3.987 5.110 -13.303 1.00 90.00 92 TYR A O 1
ATOM 740 N N . LEU A 1 93 ? 1.976 5.071 -12.323 1.00 89.81 93 LEU A N 1
ATOM 741 C CA . LEU A 1 93 ? 1.421 6.160 -13.132 1.00 89.81 93 LEU A CA 1
ATOM 742 C C . LEU A 1 93 ? 2.138 7.499 -12.931 1.00 89.81 93 LEU A C 1
ATOM 744 O O . LEU A 1 93 ? 2.225 8.281 -13.879 1.00 89.81 93 LEU A O 1
ATOM 748 N N . GLN A 1 94 ? 2.603 7.802 -11.718 1.00 90.31 94 GLN A N 1
ATOM 749 C CA . GLN A 1 94 ? 3.315 9.054 -11.444 1.00 90.31 94 GLN A CA 1
ATOM 750 C C . GLN A 1 94 ? 4.768 9.004 -11.919 1.00 90.31 94 GLN A C 1
ATOM 752 O O . GLN A 1 94 ? 5.270 9.977 -12.477 1.00 90.31 94 GLN A O 1
ATOM 757 N N . LEU A 1 95 ? 5.439 7.869 -11.727 1.00 88.12 95 LEU A N 1
ATOM 758 C CA . LEU A 1 95 ? 6.877 7.744 -11.946 1.00 88.12 95 LEU A CA 1
ATOM 759 C C . LEU A 1 95 ? 7.235 7.297 -13.374 1.00 88.12 95 LEU A C 1
ATOM 761 O O . LEU A 1 95 ? 8.349 7.554 -13.831 1.00 88.12 95 LEU A O 1
ATOM 765 N N . SER A 1 96 ? 6.311 6.676 -14.118 1.00 83.44 96 SER A N 1
ATOM 766 C CA . SER A 1 96 ? 6.587 6.159 -15.465 1.00 83.44 96 SER A CA 1
ATOM 767 C C . SER A 1 96 ? 6.236 7.118 -16.619 1.00 83.44 96 SER A C 1
ATOM 769 O O . SER A 1 96 ? 5.250 7.862 -16.606 1.00 83.44 96 SER A O 1
ATOM 771 N N . GLY A 1 97 ? 7.062 7.041 -17.673 1.00 66.19 97 GLY A N 1
ATOM 772 C CA . GLY A 1 97 ? 6.739 7.225 -19.098 1.00 66.19 97 GLY A CA 1
ATOM 773 C C . GLY A 1 97 ? 6.111 8.537 -19.590 1.00 66.19 97 GLY A C 1
ATOM 774 O O . GLY A 1 97 ? 6.681 9.179 -20.469 1.00 66.19 97 GLY A O 1
ATOM 775 N N . LYS A 1 98 ? 4.906 8.901 -19.129 1.00 60.97 98 LYS A N 1
ATOM 776 C CA . LYS A 1 98 ? 4.083 9.991 -19.701 1.00 60.97 98 LYS A CA 1
ATOM 777 C C . LYS A 1 98 ? 3.847 11.164 -18.746 1.00 60.97 98 LYS A C 1
ATOM 779 O O . LYS A 1 98 ? 3.772 12.296 -19.220 1.00 60.97 98 LYS A O 1
ATOM 784 N N . ARG A 1 99 ? 3.750 10.929 -17.431 1.00 61.19 99 ARG A N 1
ATOM 785 C CA . ARG A 1 99 ? 3.625 12.008 -16.429 1.00 61.19 99 ARG A CA 1
ATOM 786 C C . ARG A 1 99 ? 4.972 12.632 -16.087 1.00 61.19 99 ARG A C 1
ATOM 788 O O . ARG A 1 99 ? 5.056 13.852 -16.083 1.00 61.19 99 ARG A O 1
ATOM 795 N N . SER A 1 100 ? 6.026 11.825 -15.972 1.00 58.62 100 SER A N 1
ATOM 796 C CA . SER A 1 100 ? 7.406 12.306 -15.804 1.00 58.62 100 SER A CA 1
ATOM 797 C C . SER A 1 100 ? 7.865 13.251 -16.926 1.00 58.62 100 SER A C 1
ATOM 799 O O . SER A 1 100 ? 8.653 14.163 -16.695 1.00 58.62 100 SER A O 1
ATOM 801 N N . ARG A 1 101 ? 7.319 13.097 -18.144 1.00 58.94 101 ARG A N 1
ATOM 802 C CA . ARG A 1 101 ? 7.572 14.001 -19.285 1.00 58.94 101 ARG A CA 1
ATOM 803 C C . ARG A 1 101 ? 6.904 15.374 -19.156 1.00 58.94 101 ARG A C 1
ATOM 805 O O . ARG A 1 101 ? 7.313 16.294 -19.854 1.00 58.94 101 ARG A O 1
ATOM 812 N N . ARG A 1 102 ? 5.882 15.520 -18.302 1.00 66.50 102 ARG A N 1
ATOM 813 C CA . ARG A 1 102 ? 5.252 16.814 -17.971 1.00 66.50 102 ARG A CA 1
ATOM 814 C C . ARG A 1 102 ? 5.936 17.517 -16.788 1.00 66.50 102 ARG A C 1
ATOM 816 O O . ARG A 1 102 ? 5.521 18.615 -16.435 1.00 66.50 102 ARG A O 1
ATOM 823 N N . GLY A 1 103 ? 6.957 16.896 -16.196 1.00 72.56 103 GLY A N 1
ATOM 824 C CA . GLY A 1 103 ? 7.667 17.366 -15.006 1.00 72.56 103 GLY A CA 1
ATOM 825 C C . GLY A 1 103 ? 7.895 16.228 -14.011 1.00 72.56 103 GLY A C 1
ATOM 826 O O . GLY A 1 103 ? 7.232 15.191 -14.078 1.00 72.56 103 GLY A O 1
ATOM 827 N N . GLN A 1 104 ? 8.842 16.404 -13.086 1.00 78.06 104 GLN A N 1
ATOM 828 C CA . GLN A 1 104 ? 8.999 15.452 -11.985 1.00 78.06 104 GLN A CA 1
ATOM 829 C C . GLN A 1 104 ? 7.756 15.490 -11.081 1.00 78.06 104 GLN A C 1
ATOM 831 O O . GLN A 1 104 ? 7.232 16.579 -10.836 1.00 78.06 104 GLN A O 1
ATOM 836 N N . PRO A 1 105 ? 7.278 14.336 -10.578 1.00 83.81 105 PRO A N 1
ATOM 837 C CA . PRO A 1 105 ? 6.203 14.312 -9.595 1.00 83.81 105 PRO A CA 1
ATOM 838 C C . PRO A 1 105 ? 6.599 15.090 -8.344 1.00 83.81 105 PRO A C 1
ATOM 840 O O . PRO A 1 105 ? 7.730 14.963 -7.873 1.00 83.81 105 PRO A O 1
ATOM 843 N N . ASP A 1 106 ? 5.653 15.843 -7.791 1.00 91.69 106 ASP A N 1
ATOM 844 C CA . ASP A 1 106 ? 5.765 16.368 -6.435 1.00 91.69 106 ASP A CA 1
ATOM 845 C C . ASP A 1 106 ? 5.627 15.194 -5.456 1.00 91.69 106 ASP A C 1
ATOM 847 O O . ASP A 1 106 ? 4.528 14.673 -5.228 1.00 91.69 106 ASP A O 1
ATOM 851 N N . ASP A 1 107 ? 6.766 14.748 -4.924 1.00 93.75 107 ASP A N 1
ATOM 852 C CA . ASP A 1 107 ? 6.844 13.632 -3.983 1.00 93.75 107 ASP A CA 1
ATOM 853 C C . ASP A 1 107 ? 5.971 13.882 -2.749 1.00 93.75 107 ASP A C 1
ATOM 855 O O . ASP A 1 107 ? 5.264 12.978 -2.304 1.00 93.75 107 ASP A O 1
ATOM 859 N N . GLN A 1 108 ? 5.956 15.111 -2.224 1.00 96.00 108 GLN A N 1
ATOM 860 C CA . GLN A 1 108 ? 5.188 15.446 -1.029 1.00 96.00 108 GLN A CA 1
ATOM 861 C C . GLN A 1 108 ? 3.686 15.353 -1.304 1.00 96.00 108 GLN A C 1
ATOM 863 O O . GLN A 1 108 ? 2.953 14.736 -0.527 1.00 96.00 108 GLN A O 1
ATOM 868 N N . ALA A 1 109 ? 3.220 15.895 -2.432 1.00 95.88 109 ALA A N 1
ATOM 869 C CA . ALA A 1 109 ? 1.817 15.786 -2.828 1.00 95.88 109 ALA A CA 1
ATOM 870 C C . ALA A 1 109 ? 1.396 14.325 -3.077 1.00 95.88 109 ALA A C 1
ATOM 872 O O . ALA A 1 109 ? 0.289 13.921 -2.700 1.00 95.88 109 ALA A O 1
ATOM 873 N N . CYS A 1 110 ? 2.275 13.513 -3.674 1.00 96.38 110 CYS A N 1
ATOM 874 C CA . CYS A 1 110 ? 2.026 12.091 -3.914 1.00 96.38 110 CYS A CA 1
ATOM 875 C C . CYS A 1 110 ? 1.903 11.306 -2.602 1.00 96.38 110 CYS A C 1
ATOM 877 O O . CYS A 1 110 ? 0.902 10.615 -2.396 1.00 96.38 110 CYS A O 1
ATOM 879 N N . ILE A 1 111 ? 2.867 11.463 -1.692 1.00 97.81 111 ILE A N 1
ATOM 880 C CA . ILE A 1 111 ? 2.859 10.817 -0.373 1.00 97.81 111 ILE A CA 1
ATOM 881 C C . ILE A 1 111 ? 1.624 11.244 0.419 1.00 97.81 111 ILE A C 1
ATOM 883 O O . ILE A 1 111 ? 0.906 10.397 0.949 1.00 97.81 111 ILE A O 1
ATOM 887 N N . GLN A 1 112 ? 1.318 12.544 0.448 1.00 97.81 112 GLN A N 1
ATOM 888 C CA . GLN A 1 112 ? 0.159 13.062 1.170 1.00 97.81 112 GLN A CA 1
ATOM 889 C C . GLN A 1 112 ? -1.160 12.491 0.632 1.00 97.81 112 GLN A C 1
ATOM 891 O O . GLN A 1 112 ? -2.078 12.213 1.410 1.00 97.81 112 GLN A O 1
ATOM 896 N N . THR A 1 113 ? -1.256 12.300 -0.686 1.00 97.75 113 THR A N 1
ATOM 897 C CA . THR A 1 113 ? -2.422 11.692 -1.339 1.00 97.75 113 THR A CA 1
ATOM 898 C C . THR A 1 113 ? -2.586 10.231 -0.923 1.00 97.75 113 THR A C 1
ATOM 900 O O . THR A 1 113 ? -3.661 9.854 -0.455 1.00 97.75 113 THR A O 1
ATOM 903 N N . LEU A 1 114 ? -1.520 9.430 -1.023 1.00 97.69 114 LEU A N 1
ATOM 904 C CA . LEU A 1 114 ? -1.525 8.021 -0.618 1.00 97.69 114 LEU A CA 1
ATOM 905 C C . LEU A 1 114 ? -1.869 7.864 0.868 1.00 97.69 114 LEU A C 1
ATOM 907 O O . LEU A 1 114 ? -2.749 7.079 1.215 1.00 97.69 114 LEU A O 1
ATOM 911 N N . ALA A 1 115 ? -1.249 8.672 1.732 1.00 97.69 115 ALA A N 1
ATOM 912 C CA . ALA A 1 115 ? -1.495 8.679 3.171 1.00 97.69 115 ALA A CA 1
ATOM 913 C C . ALA A 1 115 ? -2.960 8.979 3.511 1.00 97.69 115 ALA A C 1
ATOM 915 O O . ALA A 1 115 ? -3.556 8.317 4.358 1.00 97.69 115 ALA A O 1
ATOM 916 N N . ASN A 1 116 ? -3.558 9.969 2.838 1.00 97.00 116 ASN A N 1
ATOM 917 C CA . ASN A 1 116 ? -4.948 10.352 3.071 1.00 97.00 116 ASN A CA 1
ATOM 918 C C . ASN A 1 116 ? -5.926 9.246 2.663 1.00 97.00 116 ASN A C 1
ATOM 920 O O . ASN A 1 116 ? -6.881 8.995 3.395 1.00 97.00 116 ASN A O 1
ATOM 924 N N . ILE A 1 117 ? -5.712 8.606 1.509 1.00 96.56 117 ILE A N 1
ATOM 925 C CA . ILE A 1 117 ? -6.581 7.514 1.052 1.00 96.56 117 ILE A CA 1
ATOM 926 C C . ILE A 1 117 ? -6.418 6.301 1.967 1.00 96.56 117 ILE A C 1
ATOM 928 O O . ILE A 1 117 ? -7.419 5.764 2.426 1.00 96.56 117 ILE A O 1
ATOM 932 N N . TYR A 1 118 ? -5.181 5.925 2.299 1.00 96.81 118 TYR A N 1
ATOM 933 C CA . TYR A 1 118 ? -4.893 4.819 3.211 1.00 96.81 118 TYR A CA 1
ATOM 934 C C . TYR A 1 118 ? -5.535 5.013 4.587 1.00 96.81 118 TYR A C 1
ATOM 936 O O . TYR A 1 118 ? -6.221 4.125 5.087 1.00 96.81 118 TYR A O 1
ATOM 944 N N . TYR A 1 119 ? -5.388 6.208 5.165 1.00 96.38 119 TYR A N 1
ATOM 945 C CA . TYR A 1 119 ? -6.014 6.540 6.440 1.00 96.38 119 TYR A CA 1
ATOM 946 C C . TYR A 1 119 ? -7.542 6.437 6.369 1.00 96.38 119 TYR A C 1
ATOM 948 O O . TYR A 1 119 ? -8.159 5.848 7.247 1.00 96.38 119 TYR A O 1
ATOM 956 N N . ARG A 1 120 ? -8.168 6.992 5.325 1.00 95.12 120 ARG A N 1
ATOM 957 C CA . ARG A 1 120 ? -9.632 6.957 5.174 1.00 95.12 120 ARG A CA 1
ATOM 958 C C . ARG A 1 120 ? -10.157 5.551 4.918 1.00 95.12 120 ARG A C 1
ATOM 960 O O . ARG A 1 120 ? -11.222 5.227 5.419 1.00 95.12 120 ARG A O 1
ATOM 967 N N . ALA A 1 121 ? -9.425 4.736 4.164 1.00 94.81 121 ALA A N 1
ATOM 968 C CA . ALA A 1 121 ? -9.808 3.354 3.920 1.00 94.81 121 ALA A CA 1
ATOM 969 C C . ALA A 1 121 ? -9.920 2.580 5.241 1.00 94.81 121 ALA A C 1
ATOM 971 O O . ALA A 1 121 ? -10.898 1.880 5.442 1.00 94.81 121 ALA A O 1
ATOM 972 N N . ILE A 1 122 ? -8.965 2.756 6.160 1.00 94.94 122 ILE A N 1
ATOM 973 C CA . ILE A 1 122 ? -8.920 1.980 7.409 1.00 94.94 122 ILE A CA 1
ATOM 974 C C . ILE A 1 122 ? -9.724 2.614 8.547 1.00 94.94 122 ILE A C 1
ATOM 976 O O . ILE A 1 122 ? -10.318 1.889 9.337 1.00 94.94 122 ILE A O 1
ATOM 980 N N . TYR A 1 123 ? -9.715 3.943 8.674 1.00 93.88 123 TYR A N 1
ATOM 981 C CA . TYR A 1 123 ? -10.169 4.649 9.881 1.00 93.88 123 TYR A CA 1
ATOM 982 C C . TYR A 1 123 ? -11.415 5.522 9.675 1.00 93.88 123 TYR A C 1
ATOM 984 O O . TYR A 1 123 ? -11.801 6.263 10.582 1.00 93.88 123 TYR A O 1
ATOM 992 N N . SER A 1 124 ? -12.064 5.469 8.509 1.00 88.12 124 SER A N 1
ATOM 993 C CA . SER A 1 124 ? -13.408 6.034 8.374 1.00 88.12 124 SER A CA 1
ATOM 994 C C . SER A 1 124 ? -14.414 5.123 9.070 1.00 88.12 124 SER A C 1
ATOM 996 O O . SER A 1 124 ? -14.396 3.908 8.892 1.00 88.12 124 SER A O 1
ATOM 998 N N . LYS A 1 125 ? -15.302 5.712 9.870 1.00 80.06 125 LYS A N 1
ATOM 999 C CA . LYS A 1 125 ? -16.498 5.005 10.328 1.00 80.06 125 LYS A CA 1
ATOM 1000 C C . LYS A 1 125 ? -17.526 5.070 9.211 1.00 80.06 125 LYS A C 1
ATOM 1002 O O . LYS A 1 125 ? -17.708 6.135 8.625 1.00 80.06 125 LYS A O 1
ATOM 1007 N N . GLU A 1 126 ? -18.171 3.951 8.916 1.00 70.75 126 GLU A N 1
ATOM 1008 C CA . GLU A 1 126 ? -19.366 3.978 8.082 1.00 70.75 126 GLU A CA 1
ATOM 1009 C C . GLU A 1 126 ? -20.432 4.769 8.840 1.00 70.75 126 GLU A C 1
ATOM 1011 O O . GLU A 1 126 ? -20.732 4.461 10.000 1.00 70.75 126 GLU A O 1
ATOM 1016 N N . ASP A 1 127 ? -20.956 5.833 8.226 1.00 64.81 127 ASP A N 1
ATOM 1017 C CA . ASP A 1 127 ? -22.075 6.557 8.812 1.00 64.81 127 ASP A CA 1
ATOM 1018 C C . ASP A 1 127 ? -23.227 5.569 8.952 1.00 64.81 127 ASP A C 1
ATOM 1020 O O . ASP A 1 127 ? -23.772 5.072 7.967 1.00 64.81 127 ASP A O 1
ATOM 1024 N N . SER A 1 128 ? -23.600 5.287 10.198 1.00 56.81 128 SER A N 1
ATOM 1025 C CA . SER A 1 128 ? -24.772 4.489 10.544 1.00 56.81 128 SER A CA 1
ATOM 1026 C C . SER A 1 128 ? -26.039 5.313 10.283 1.00 56.81 128 SER A C 1
ATOM 1028 O O . SER A 1 128 ? -26.797 5.622 11.199 1.00 56.81 128 SER A O 1
ATOM 1030 N N . SER A 1 129 ? -26.233 5.750 9.039 1.00 48.69 129 SER A N 1
ATOM 1031 C CA . SER A 1 129 ? -27.496 6.319 8.583 1.00 48.69 129 SER A CA 1
ATOM 1032 C C . SER A 1 129 ? -28.388 5.150 8.186 1.00 48.69 129 SER A C 1
ATOM 1034 O O . SER A 1 129 ? -28.287 4.621 7.082 1.00 48.69 129 SER A O 1
ATOM 1036 N N . ASN A 1 130 ? -29.163 4.714 9.176 1.00 42.56 130 ASN A N 1
ATOM 1037 C CA . ASN A 1 130 ? -30.231 3.722 9.086 1.00 42.56 130 ASN A CA 1
ATOM 1038 C C . ASN A 1 130 ? -31.384 4.236 8.213 1.00 42.56 130 ASN A C 1
ATOM 1040 O O . ASN A 1 130 ? -31.722 5.435 8.362 1.00 42.56 130 ASN A O 1
#

pLDDT: mean 88.11, std 13.07, range [34.78, 97.88]

Secondary structure (DSSP, 8-state):
---TT--HHHHHHHHHHHHHHHHHHTHHHHHHHHHHTTT-HHHHHHHHHHHHHHHHHHHHHHHHHHTTTSSTTS-HHHHHHHHHHHHHHHHHHHHSTTTGGG----HHHHHHHHHHHHHHHHHPPP----

Radius of gyration: 15.92 Å; chains: 1; bounding box: 44×35×41 Å

Foldseek 3Di:
DDPPDDDLLVVLLVLLLVLLVVCLVCVVVLVVLVVVLVPDVVSVVVNCVVLVVQLVVQLVVLVVLCVVPWPVVDNSNVLSVVLSVVSSVLSCVQNDDPNVVVPHDPSVVSSNVSSVVSCCSRNPDDPPPD

Sequence (130 aa):
MIRHGLSDRERAYEAAAAHWYTYRNRLAEAISVSQLAMVSDDFAQYWSEICQIPISFITETVKRAQAHGYCVGDDPQLMAEAIVAMFNQFCYLQLSGKRSRRGQPDDQACIQTLANIYYRAIYSKEDSSN

Organism: Mycobacterium tuberculosis (NCBI:txid1773)

InterPro domains:
  IPR036271 Tetracyclin repressor-like, C-terminal domain superfamily [SSF48498] (4-124)